Protein AF-A0A958LXL8-F1 (afdb_monomer_lite)

Foldseek 3Di:
DDPVVVVVQVCQPLVDQADPVRAREHEDEDDQKDKDWAQGGDDPPDPQGHDIDIDIGGADDWDADPRNGGIYHYDYDDD

pLDDT: mean 80.81, std 17.06, range [44.12, 97.81]

Structure (mmCIF, N/CA/C/O backbone):
data_AF-A0A958LXL8-F1
#
_entry.id   AF-A0A958LXL8-F1
#
loop_
_atom_site.group_PDB
_atom_site.id
_atom_site.type_symbol
_atom_site.label_atom_id
_atom_site.label_alt_id
_atom_site.label_comp_id
_atom_site.label_asym_id
_atom_site.label_entity_id
_atom_site.label_seq_id
_atom_site.pdbx_PDB_ins_code
_atom_site.Cartn_x
_atom_site.Cartn_y
_atom_site.Cartn_z
_atom_site.occupancy
_atom_site.B_iso_or_equiv
_atom_site.auth_seq_id
_atom_site.auth_comp_id
_atom_site.auth_asym_id
_atom_site.auth_atom_id
_atom_site.pdbx_PDB_model_num
ATOM 1 N N . PHE A 1 1 ? 3.226 2.628 26.009 1.00 45.50 1 PHE A N 1
ATOM 2 C CA . PHE A 1 1 ? 3.091 2.595 24.544 1.00 45.50 1 PHE A CA 1
ATOM 3 C C . PHE A 1 1 ? 4.439 2.196 23.985 1.00 45.50 1 PHE A C 1
ATOM 5 O O . PHE A 1 1 ? 5.375 2.9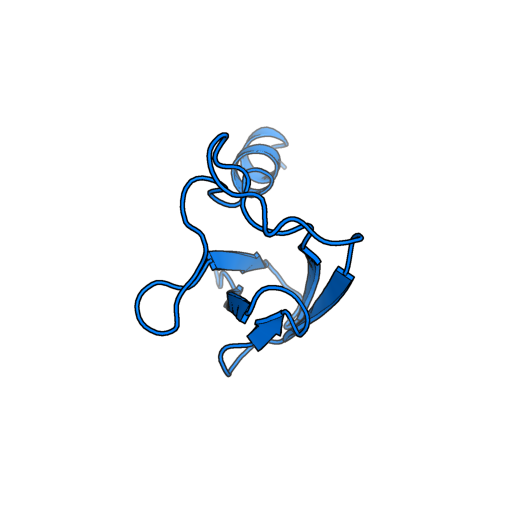75 24.090 1.00 45.50 1 PHE A O 1
ATOM 12 N N . ASP A 1 2 ? 4.572 0.944 23.556 1.00 44.12 2 ASP A N 1
ATOM 13 C CA . ASP A 1 2 ? 5.843 0.401 23.081 1.00 44.12 2 ASP A CA 1
ATOM 14 C C . ASP A 1 2 ? 6.081 0.814 21.621 1.00 44.12 2 ASP A C 1
ATOM 16 O O . ASP A 1 2 ? 5.302 0.491 20.726 1.00 44.12 2 ASP A O 1
ATOM 20 N N . MET A 1 3 ? 7.156 1.567 21.404 1.00 44.16 3 MET A N 1
ATOM 21 C CA . MET A 1 3 ? 7.583 2.068 20.099 1.00 44.16 3 MET A CA 1
ATOM 22 C C . MET A 1 3 ? 8.104 0.933 19.199 1.00 44.16 3 MET A C 1
ATOM 24 O O . MET A 1 3 ? 8.065 1.053 17.976 1.00 44.16 3 MET A O 1
ATOM 28 N N . ALA A 1 4 ? 8.540 -0.195 19.776 1.00 49.81 4 ALA A N 1
ATOM 29 C CA . ALA A 1 4 ? 9.022 -1.345 19.014 1.00 49.81 4 ALA A CA 1
ATOM 30 C C . ALA A 1 4 ? 7.891 -2.074 18.266 1.00 49.81 4 ALA A C 1
ATOM 32 O O . ALA A 1 4 ? 8.104 -2.552 17.152 1.00 49.81 4 ALA A O 1
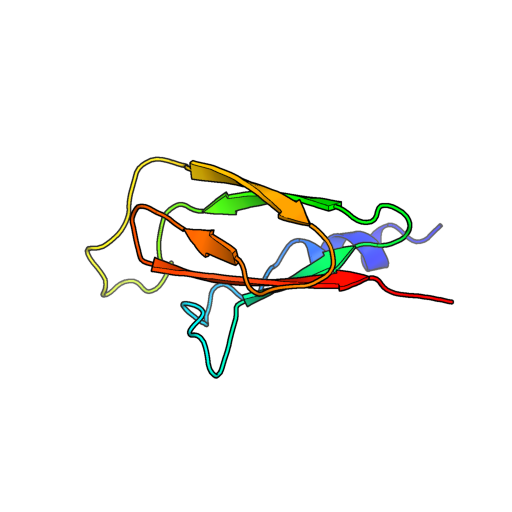ATOM 33 N N . THR A 1 5 ? 6.671 -2.075 18.815 1.00 51.47 5 THR A N 1
ATOM 34 C CA . THR A 1 5 ? 5.484 -2.650 18.155 1.00 51.47 5 THR A CA 1
ATOM 35 C C . THR A 1 5 ? 5.121 -1.911 16.855 1.00 51.47 5 THR A C 1
ATOM 37 O O . THR A 1 5 ? 4.690 -2.536 15.889 1.00 51.47 5 THR A O 1
ATOM 40 N N . TYR A 1 6 ? 5.335 -0.590 16.791 1.00 50.22 6 TYR A N 1
ATOM 41 C CA . TYR A 1 6 ? 5.048 0.209 15.591 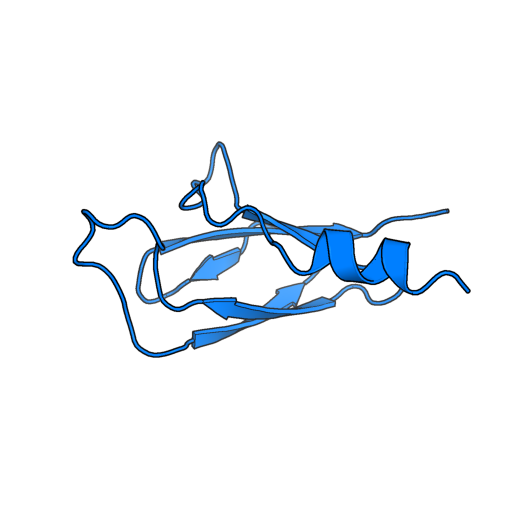1.00 50.22 6 TYR A CA 1
ATOM 42 C C . TYR A 1 6 ? 6.075 -0.012 14.474 1.00 50.22 6 TYR A C 1
ATOM 44 O O . TYR A 1 6 ? 5.691 -0.147 13.314 1.00 50.22 6 TYR A O 1
ATOM 52 N N . ASN A 1 7 ? 7.361 -0.124 14.822 1.00 50.25 7 ASN A N 1
ATOM 53 C CA . ASN A 1 7 ? 8.443 -0.297 13.847 1.00 50.25 7 ASN A CA 1
ATOM 54 C C . ASN A 1 7 ? 8.365 -1.633 13.085 1.00 50.25 7 ASN A C 1
ATOM 56 O O . ASN A 1 7 ? 8.736 -1.698 11.916 1.00 50.25 7 ASN A O 1
ATOM 60 N N . TYR A 1 8 ? 7.828 -2.697 13.696 1.00 51.53 8 TYR A N 1
ATOM 61 C CA . TYR A 1 8 ? 7.687 -3.999 13.024 1.00 51.53 8 TYR A CA 1
ATOM 62 C C . TYR A 1 8 ? 6.660 -3.983 11.872 1.00 51.53 8 TYR A C 1
ATOM 64 O O . TYR A 1 8 ? 6.690 -4.849 11.003 1.00 51.53 8 TYR A O 1
ATOM 72 N N . LEU A 1 9 ? 5.762 -2.990 11.846 1.00 53.25 9 LEU A N 1
ATOM 73 C CA . LEU A 1 9 ? 4.727 -2.812 10.819 1.00 53.25 9 LEU A CA 1
ATOM 74 C C . LEU A 1 9 ? 5.136 -1.843 9.696 1.00 53.25 9 LEU A C 1
ATOM 76 O O . LEU A 1 9 ? 4.349 -1.630 8.769 1.00 53.25 9 LEU A O 1
ATOM 80 N N . GLU A 1 10 ? 6.309 -1.208 9.788 1.00 54.19 10 GLU A N 1
ATOM 81 C CA . GLU A 1 10 ? 6.821 -0.300 8.749 1.00 54.19 10 GLU A CA 1
ATOM 82 C C . GLU A 1 10 ? 7.519 -1.051 7.613 1.00 54.19 10 GLU A C 1
ATOM 84 O O . GLU A 1 10 ? 7.481 -0.614 6.464 1.00 54.19 10 GLU A O 1
ATOM 89 N N . GLY A 1 11 ? 8.052 -2.239 7.904 1.00 53.25 11 GLY A N 1
ATOM 90 C CA . GLY A 1 11 ? 8.465 -3.201 6.893 1.00 53.25 11 GLY A CA 1
ATOM 91 C C . GLY A 1 11 ? 7.256 -3.946 6.344 1.00 53.25 11 GLY A C 1
ATOM 92 O O . GLY A 1 11 ? 7.097 -5.135 6.614 1.00 53.25 11 GLY A O 1
ATOM 93 N N . VAL A 1 12 ? 6.394 -3.268 5.576 1.00 55.12 12 VAL A N 1
ATOM 94 C CA . VAL A 1 12 ? 5.533 -3.979 4.616 1.00 55.12 12 VAL A CA 1
ATOM 95 C C . VAL A 1 12 ? 6.436 -4.976 3.900 1.00 55.12 12 VAL A C 1
ATOM 97 O O . VAL A 1 12 ? 7.498 -4.582 3.442 1.00 55.12 12 VAL A O 1
ATOM 100 N N . GLN A 1 13 ? 6.083 -6.260 3.890 1.00 54.72 13 GLN A N 1
ATOM 101 C CA . GLN A 1 13 ? 6.921 -7.326 3.339 1.00 54.72 13 GLN A CA 1
ATOM 102 C C . GLN A 1 13 ? 7.240 -7.033 1.861 1.00 54.72 13 GLN A C 1
ATOM 104 O O . GLN A 1 13 ? 6.482 -7.396 0.968 1.00 54.72 13 GLN A O 1
ATOM 109 N N . LEU A 1 14 ? 8.366 -6.357 1.612 1.00 59.22 14 LEU A N 1
ATOM 110 C CA . LEU A 1 14 ? 8.802 -5.915 0.283 1.00 59.22 14 LEU A CA 1
ATOM 111 C C . LEU A 1 14 ? 9.242 -7.093 -0.605 1.00 59.22 14 LEU A C 1
ATOM 113 O O . LEU A 1 14 ? 9.504 -6.931 -1.789 1.00 59.22 14 LEU A O 1
ATOM 117 N N . THR A 1 15 ? 9.305 -8.302 -0.044 1.00 66.81 15 THR A N 1
ATOM 118 C CA . THR A 1 15 ? 9.678 -9.526 -0.762 1.00 66.81 15 THR A CA 1
ATOM 119 C C . THR A 1 15 ? 8.569 -10.059 -1.674 1.00 66.81 15 THR A C 1
ATOM 121 O O . THR A 1 15 ? 8.844 -10.882 -2.542 1.00 66.81 15 THR A O 1
ATOM 124 N N . ASN A 1 16 ? 7.322 -9.619 -1.487 1.00 77.31 16 ASN A N 1
ATOM 125 C CA . ASN A 1 16 ? 6.154 -10.026 -2.265 1.00 77.31 16 ASN A CA 1
ATOM 126 C C . ASN A 1 16 ? 5.670 -8.842 -3.124 1.00 77.31 16 ASN A C 1
ATOM 128 O O . ASN A 1 16 ? 5.343 -7.794 -2.578 1.00 77.31 16 ASN A O 1
ATOM 132 N N . PHE A 1 17 ? 5.556 -9.027 -4.445 1.00 87.81 17 PHE A N 1
ATOM 133 C CA . PHE A 1 17 ? 4.991 -8.024 -5.359 1.00 87.81 17 PHE A CA 1
ATOM 134 C C . PHE A 1 17 ? 3.550 -7.611 -4.991 1.00 87.81 17 PHE A C 1
ATOM 136 O O . PHE A 1 17 ? 3.202 -6.439 -5.035 1.00 87.81 17 PHE A O 1
ATOM 143 N N . GLY A 1 18 ? 2.693 -8.550 -4.604 1.00 90.25 18 GLY A N 1
ATOM 144 C CA . GLY A 1 18 ? 1.278 -8.317 -4.326 1.00 90.25 18 GLY A CA 1
ATOM 145 C C . GLY A 1 18 ? 0.405 -8.648 -5.524 1.00 90.25 18 GLY A C 1
ATOM 146 O O . GLY A 1 18 ? 0.197 -7.814 -6.402 1.00 90.25 18 GLY A O 1
ATOM 147 N N . THR A 1 19 ? -0.150 -9.855 -5.555 1.00 93.00 19 THR A N 1
ATOM 148 C CA . THR A 1 19 ? -1.117 -10.285 -6.578 1.00 93.00 19 THR A CA 1
ATOM 149 C C . THR A 1 19 ? -2.535 -10.316 -6.009 1.00 93.00 19 THR A C 1
ATOM 151 O O . THR A 1 19 ? -2.748 -10.084 -4.823 1.00 93.00 19 THR A O 1
ATOM 154 N N . VAL A 1 20 ? -3.541 -10.591 -6.846 1.00 95.44 20 VAL A N 1
ATOM 155 C CA . VAL A 1 20 ? -4.927 -10.754 -6.363 1.00 95.44 20 VAL A CA 1
ATOM 156 C C . VAL A 1 20 ? -5.029 -11.899 -5.350 1.00 95.44 20 VAL A C 1
ATOM 158 O O . VAL A 1 20 ? -5.725 -11.752 -4.348 1.00 95.44 20 VAL A O 1
ATOM 161 N N . ASP A 1 21 ? -4.295 -12.988 -5.586 1.00 94.94 21 ASP A N 1
ATOM 162 C CA . ASP A 1 21 ? -4.301 -14.176 -4.727 1.00 94.94 21 ASP A CA 1
ATOM 163 C C . ASP A 1 21 ? -3.391 -14.024 -3.498 1.00 94.94 21 ASP A C 1
ATOM 165 O O . ASP A 1 21 ? -3.654 -14.621 -2.456 1.00 94.94 21 ASP A O 1
ATOM 169 N N . ASN A 1 22 ? -2.332 -13.212 -3.600 1.00 92.12 22 ASN A N 1
ATOM 170 C CA . ASN A 1 22 ? -1.386 -12.946 -2.518 1.00 92.12 22 ASN A CA 1
ATOM 171 C C . ASN A 1 22 ? -1.051 -11.444 -2.427 1.00 92.12 22 ASN A C 1
ATOM 173 O O . ASN A 1 22 ? 0.041 -11.032 -2.834 1.00 92.12 22 ASN A O 1
ATOM 177 N N . PRO A 1 23 ? -1.986 -10.604 -1.948 1.00 93.00 23 PRO A N 1
ATOM 178 C CA . PRO A 1 23 ? -1.802 -9.159 -1.922 1.00 93.00 23 PRO A CA 1
ATOM 179 C C . PRO A 1 23 ? -0.792 -8.737 -0.854 1.00 93.00 23 PRO A C 1
ATOM 181 O O . PRO A 1 23 ? -0.611 -9.408 0.163 1.00 93.00 23 PRO A O 1
ATOM 184 N N . VAL A 1 24 ? -0.203 -7.558 -1.033 1.00 90.62 24 VAL A N 1
ATOM 185 C CA . VAL A 1 24 ? 0.543 -6.885 0.027 1.00 90.62 24 VAL A CA 1
ATOM 186 C C . VAL A 1 24 ? -0.433 -6.493 1.137 1.00 90.62 24 VAL A C 1
ATOM 188 O O . VAL A 1 24 ? -1.332 -5.666 0.946 1.00 90.62 24 VAL A O 1
ATOM 191 N N . VAL A 1 25 ? -0.272 -7.103 2.310 1.00 90.50 25 VAL A N 1
ATOM 192 C CA . VAL A 1 25 ? -1.117 -6.835 3.475 1.00 90.50 25 VAL A CA 1
ATOM 193 C C . VAL A 1 25 ? -0.582 -5.622 4.224 1.00 90.50 25 VAL A C 1
ATOM 195 O O . VAL A 1 25 ? 0.558 -5.600 4.680 1.00 90.50 25 VAL A O 1
ATOM 198 N N . VAL A 1 26 ? -1.431 -4.610 4.370 1.00 90.06 26 VAL A N 1
ATOM 199 C CA . VAL A 1 26 ? -1.116 -3.368 5.071 1.00 90.06 26 VAL A CA 1
ATOM 200 C C . VAL A 1 26 ? -2.009 -3.266 6.297 1.00 90.06 26 VAL A C 1
ATOM 202 O O . VAL A 1 26 ? -3.234 -3.250 6.183 1.00 90.06 26 VAL A O 1
ATOM 205 N N . PHE A 1 27 ? -1.405 -3.171 7.477 1.00 88.69 27 PHE A N 1
ATOM 206 C CA . PHE A 1 27 ? -2.154 -3.071 8.727 1.00 88.69 27 PHE A CA 1
ATOM 207 C C . PHE A 1 27 ? -2.507 -1.622 9.071 1.00 88.69 27 PHE A C 1
ATOM 209 O O . PHE A 1 27 ? -1.762 -0.695 8.766 1.00 88.69 27 PHE A O 1
ATOM 216 N N . THR A 1 28 ? -3.635 -1.410 9.735 1.00 86.81 28 THR A N 1
ATOM 217 C CA . THR A 1 28 ? -4.001 -0.133 10.363 1.00 86.81 28 THR A CA 1
ATOM 218 C C . THR A 1 28 ? -4.658 -0.407 11.711 1.00 86.81 28 THR A C 1
ATOM 220 O O . THR A 1 28 ? -5.241 -1.474 11.896 1.00 86.81 28 THR A O 1
ATOM 223 N N . ALA A 1 29 ? -4.550 0.531 12.652 1.00 84.12 29 ALA A N 1
ATOM 224 C CA . ALA A 1 29 ? -5.185 0.429 13.964 1.00 84.12 29 ALA A CA 1
ATOM 225 C C . ALA A 1 29 ? -6.624 0.979 13.915 1.00 84.12 29 ALA A C 1
ATOM 227 O O . ALA A 1 29 ? -7.572 0.263 13.593 1.00 84.12 29 ALA A O 1
ATOM 228 N N . ASP A 1 30 ? -6.798 2.278 14.165 1.00 80.75 30 ASP A N 1
ATOM 229 C CA . ASP A 1 30 ? -8.129 2.850 14.404 1.00 80.75 30 ASP A CA 1
ATOM 230 C C . ASP A 1 30 ? -8.789 3.463 13.164 1.00 80.75 30 ASP A C 1
ATOM 232 O O . ASP A 1 30 ? -10.016 3.546 13.090 1.00 80.75 30 ASP A O 1
ATOM 236 N N . ALA A 1 31 ? -8.006 3.879 12.168 1.00 88.19 31 ALA A N 1
ATOM 237 C CA . ALA A 1 31 ? -8.544 4.500 10.964 1.00 88.19 31 ALA A CA 1
ATOM 238 C C . ALA A 1 31 ? -8.934 3.439 9.919 1.00 88.19 31 ALA A C 1
ATOM 240 O O . ALA A 1 31 ? -8.125 2.553 9.629 1.00 88.19 31 ALA A O 1
ATOM 241 N N . PRO A 1 32 ? -10.104 3.556 9.256 1.00 93.06 32 PRO A N 1
ATOM 242 C CA . PRO A 1 32 ? -10.504 2.667 8.159 1.00 93.06 32 PRO A CA 1
ATOM 243 C C . PRO A 1 32 ? -9.761 2.981 6.843 1.00 93.06 32 PRO A C 1
ATOM 245 O O . PRO A 1 32 ? -10.238 2.651 5.757 1.00 93.06 32 PRO A O 1
ATOM 248 N N . TYR A 1 33 ? -8.621 3.674 6.918 1.00 94.06 33 TYR A N 1
ATOM 249 C CA . TYR A 1 33 ? -7.763 4.019 5.792 1.00 94.06 33 TYR A CA 1
ATOM 250 C C . TYR A 1 33 ? -6.294 4.144 6.229 1.00 94.06 33 TYR A C 1
ATOM 252 O O . TYR A 1 33 ? -6.016 4.410 7.398 1.00 94.06 33 TYR A O 1
ATOM 260 N N . ARG A 1 34 ? -5.352 3.982 5.290 1.00 93.31 34 ARG A N 1
ATOM 261 C CA . ARG A 1 34 ? -3.911 4.240 5.488 1.00 93.31 34 ARG A CA 1
ATOM 262 C C . ARG A 1 34 ? -3.285 4.735 4.185 1.00 93.31 34 ARG A C 1
ATOM 264 O O . ARG A 1 34 ? -3.583 4.197 3.122 1.00 93.31 34 ARG A O 1
ATOM 271 N N . PHE A 1 35 ? -2.434 5.755 4.256 1.00 92.88 35 PHE A N 1
ATOM 272 C CA . PHE A 1 35 ? -1.635 6.176 3.104 1.00 92.88 35 PHE A CA 1
ATOM 273 C C . PHE A 1 35 ? -0.432 5.250 2.929 1.00 92.88 35 PHE A C 1
ATOM 275 O O . PHE A 1 35 ? 0.239 4.931 3.911 1.00 92.88 35 PHE A O 1
ATOM 282 N N . ILE A 1 36 ? -0.165 4.843 1.690 1.00 91.56 36 ILE A N 1
ATOM 283 C CA . ILE A 1 36 ? 1.029 4.085 1.312 1.00 91.56 36 ILE A CA 1
ATOM 284 C C . ILE A 1 36 ? 1.701 4.718 0.097 1.00 91.56 36 ILE A C 1
ATOM 286 O O . ILE A 1 36 ? 1.034 5.361 -0.719 1.00 91.56 36 ILE A O 1
ATOM 290 N N . GLY A 1 37 ? 3.006 4.497 -0.022 1.00 91.44 37 GLY A N 1
ATOM 291 C CA . GLY A 1 37 ? 3.775 4.769 -1.227 1.00 91.44 37 GLY A CA 1
ATOM 292 C C . GLY A 1 37 ? 4.108 3.461 -1.940 1.00 91.44 37 GLY A C 1
ATOM 293 O O . GLY A 1 37 ? 4.569 2.521 -1.298 1.00 91.44 37 GLY A O 1
ATOM 294 N N . CYS A 1 38 ? 3.867 3.395 -3.247 1.00 90.50 38 CYS A N 1
ATOM 295 C CA . CYS A 1 38 ? 4.306 2.295 -4.104 1.00 90.50 38 CYS A CA 1
ATOM 296 C C . CYS A 1 38 ? 5.306 2.840 -5.129 1.00 90.50 38 CYS A C 1
ATOM 298 O O . CYS A 1 38 ? 5.019 3.839 -5.787 1.00 90.50 38 CYS A O 1
ATOM 300 N N . SER A 1 39 ? 6.467 2.200 -5.252 1.00 89.12 39 SER A N 1
ATOM 301 C CA . SER A 1 39 ? 7.515 2.528 -6.234 1.00 89.12 39 SER A CA 1
ATOM 302 C C . SER A 1 39 ? 7.834 1.347 -7.160 1.00 89.12 39 SER A C 1
ATOM 304 O O . SER A 1 39 ? 8.870 1.332 -7.819 1.00 89.12 39 SER A O 1
ATOM 306 N N . GLY A 1 40 ? 6.951 0.346 -7.199 1.00 85.06 40 GLY A N 1
ATOM 307 C CA . GLY A 1 40 ? 7.208 -0.950 -7.824 1.00 85.06 40 GLY A CA 1
ATOM 308 C C . GLY A 1 40 ? 7.853 -1.962 -6.865 1.00 85.06 40 GLY A C 1
ATOM 309 O O . GLY A 1 40 ? 7.975 -1.695 -5.664 1.00 85.06 40 GLY A O 1
ATOM 310 N N . PRO A 1 41 ? 8.189 -3.162 -7.362 1.00 80.44 41 PRO A N 1
ATOM 311 C CA . PRO A 1 41 ? 8.819 -4.207 -6.562 1.00 80.44 41 PRO A CA 1
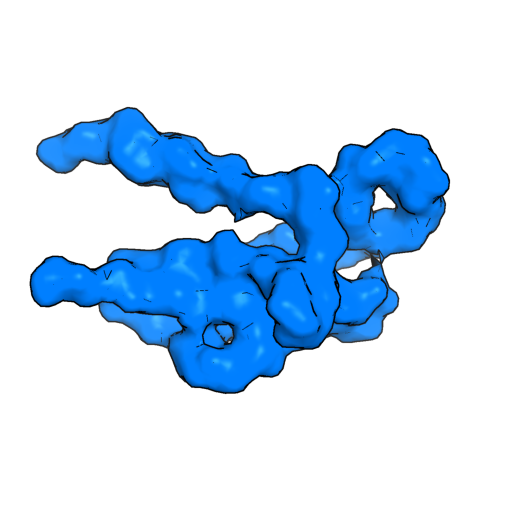ATOM 312 C C . PRO A 1 41 ? 10.261 -3.847 -6.185 1.00 80.44 41 PRO A C 1
ATOM 314 O O . PRO A 1 41 ? 10.893 -3.014 -6.827 1.00 80.44 41 PRO A O 1
ATOM 317 N N . THR A 1 42 ? 10.772 -4.458 -5.114 1.00 71.81 42 THR A N 1
ATOM 318 C CA . THR A 1 42 ? 12.127 -4.187 -4.598 1.00 71.81 42 THR A CA 1
ATOM 319 C C . THR A 1 42 ? 13.110 -5.330 -4.838 1.00 71.81 42 THR A C 1
ATOM 321 O O . THR A 1 42 ? 14.184 -5.335 -4.241 1.00 71.81 42 THR A O 1
ATOM 324 N N . ASN A 1 43 ? 12.742 -6.344 -5.620 1.00 68.25 43 ASN A N 1
ATOM 325 C CA . ASN A 1 43 ? 13.682 -7.380 -6.034 1.00 68.25 43 ASN A CA 1
ATOM 326 C C . ASN A 1 43 ? 14.660 -6.803 -7.066 1.00 68.25 43 ASN A C 1
ATOM 328 O O . ASN A 1 43 ? 14.287 -6.014 -7.928 1.00 68.25 43 ASN A O 1
ATOM 332 N N . GLU A 1 44 ? 15.927 -7.199 -6.950 1.00 56.94 44 GLU A N 1
ATOM 333 C CA . GLU A 1 44 ? 17.043 -6.645 -7.732 1.00 56.94 44 GLU A CA 1
ATOM 334 C C . GLU A 1 44 ? 16.938 -6.926 -9.244 1.00 56.94 44 GLU A C 1
ATOM 336 O O . GLU A 1 44 ? 17.620 -6.271 -10.030 1.00 56.94 44 GLU A O 1
ATOM 341 N N . ASP A 1 45 ? 16.063 -7.853 -9.646 1.00 62.81 45 ASP A N 1
ATO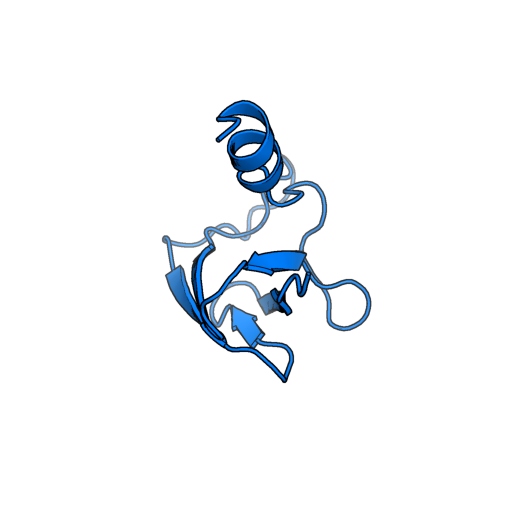M 342 C CA . ASP A 1 45 ? 15.935 -8.329 -11.026 1.00 62.81 45 ASP A CA 1
ATOM 343 C C . ASP A 1 45 ? 14.811 -7.649 -11.838 1.00 62.81 45 ASP A C 1
ATOM 345 O O . ASP A 1 45 ? 14.775 -7.809 -13.061 1.00 62.81 45 ASP A O 1
ATOM 349 N N . ASP A 1 46 ? 13.910 -6.874 -11.213 1.00 57.50 46 ASP A N 1
ATOM 350 C CA . ASP A 1 46 ? 12.746 -6.306 -11.910 1.00 57.50 46 ASP A CA 1
ATOM 351 C C . ASP A 1 46 ? 12.925 -4.819 -12.263 1.00 57.50 46 ASP A C 1
ATOM 353 O O . ASP A 1 46 ? 12.969 -3.925 -11.419 1.00 57.50 46 ASP A O 1
ATOM 357 N N . TYR A 1 47 ? 12.940 -4.544 -13.569 1.00 54.78 47 TYR A N 1
ATOM 358 C CA . TYR A 1 47 ? 13.016 -3.202 -14.161 1.00 54.78 47 TYR A CA 1
ATOM 359 C C . TYR A 1 47 ? 11.690 -2.411 -14.101 1.00 54.78 47 TYR A C 1
ATOM 361 O O . TYR A 1 47 ? 11.642 -1.261 -14.533 1.00 54.78 47 TYR A O 1
ATOM 369 N N . GLU A 1 48 ? 10.616 -2.987 -13.553 1.00 68.00 48 GLU A N 1
ATOM 370 C CA . GLU A 1 48 ? 9.258 -2.407 -13.483 1.00 68.00 48 GLU A CA 1
ATOM 371 C C . GLU A 1 48 ? 9.066 -1.514 -12.237 1.00 68.00 48 GLU A C 1
ATOM 373 O O . GLU A 1 48 ? 8.017 -1.505 -11.582 1.00 68.00 48 GLU A O 1
ATOM 378 N N . THR A 1 49 ? 10.105 -0.759 -11.874 1.00 78.94 49 THR A N 1
ATOM 379 C CA . THR A 1 49 ? 9.968 0.329 -10.897 1.00 78.94 49 THR A CA 1
ATOM 380 C C . THR A 1 49 ? 9.282 1.524 -11.553 1.00 78.94 49 THR A C 1
ATOM 382 O O . THR A 1 49 ? 9.364 1.736 -12.762 1.00 78.94 49 THR A O 1
ATOM 385 N N . HIS A 1 50 ? 8.564 2.313 -10.760 1.00 88.75 50 HIS A N 1
ATOM 386 C CA . HIS A 1 50 ? 7.899 3.519 -11.248 1.00 88.75 50 HIS A CA 1
ATOM 387 C C . HIS A 1 50 ? 8.025 4.657 -10.238 1.00 88.75 50 HIS A C 1
ATOM 389 O O . HIS A 1 50 ? 8.332 4.437 -9.064 1.00 88.75 50 HIS A O 1
ATOM 395 N N . GLU A 1 51 ? 7.760 5.886 -10.687 1.00 90.12 51 GLU A N 1
ATOM 396 C CA . GLU A 1 51 ? 7.720 7.042 -9.791 1.00 90.12 51 GLU A CA 1
ATOM 397 C C . GLU A 1 51 ? 6.738 6.814 -8.639 1.00 90.12 51 GLU A C 1
ATOM 399 O O . GLU A 1 51 ? 5.667 6.232 -8.826 1.00 90.12 51 GLU A O 1
ATOM 404 N N . LEU A 1 52 ? 7.101 7.291 -7.448 1.00 90.56 52 LEU A N 1
ATOM 405 C CA . LEU A 1 52 ? 6.344 7.068 -6.221 1.00 90.56 52 LEU A CA 1
ATOM 406 C C . LEU A 1 52 ? 4.865 7.448 -6.388 1.00 90.56 52 LEU A C 1
ATOM 408 O O . LEU A 1 52 ? 4.509 8.624 -6.473 1.00 90.56 52 LEU A O 1
ATOM 412 N N . LEU A 1 53 ? 3.994 6.442 -6.361 1.00 93.69 53 LEU A N 1
ATOM 413 C CA . LEU A 1 53 ? 2.553 6.630 -6.328 1.00 93.69 53 LEU A CA 1
ATOM 414 C C . LEU A 1 53 ? 2.073 6.613 -4.880 1.00 93.69 53 LEU A C 1
ATOM 416 O O . LEU A 1 53 ? 2.161 5.593 -4.193 1.00 93.69 53 LEU A O 1
AT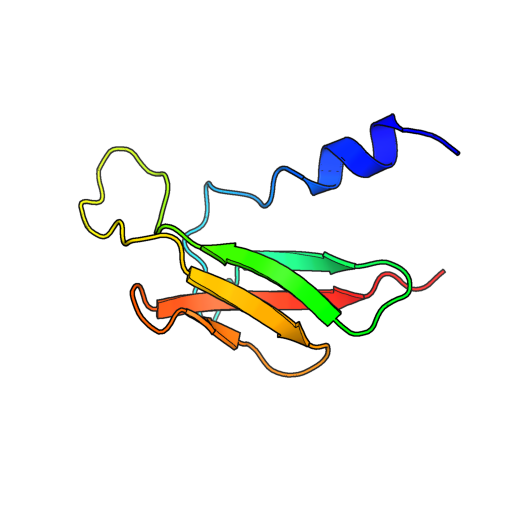OM 420 N N . TRP A 1 54 ? 1.493 7.727 -4.443 1.00 95.12 54 TRP A N 1
ATOM 421 C CA . TRP A 1 54 ? 0.771 7.795 -3.179 1.00 95.12 54 TRP A CA 1
ATOM 422 C C . TRP A 1 54 ? -0.660 7.304 -3.349 1.00 95.12 54 TRP A C 1
ATOM 424 O O . TRP A 1 54 ? -1.408 7.793 -4.194 1.00 95.12 54 TRP A O 1
ATOM 434 N N . MET A 1 55 ? -1.062 6.361 -2.504 1.00 94.88 55 MET A N 1
ATOM 435 C CA . MET A 1 55 ? -2.416 5.820 -2.495 1.00 94.88 55 MET A CA 1
ATOM 436 C C . MET A 1 55 ? -3.005 5.883 -1.093 1.00 94.88 55 MET A C 1
ATOM 438 O O . MET A 1 55 ? -2.348 5.542 -0.111 1.00 94.88 55 MET A O 1
ATOM 442 N N . MET A 1 56 ? -4.273 6.283 -1.000 1.00 96.12 56 MET A N 1
ATOM 443 C CA . MET A 1 56 ? -5.063 6.120 0.218 1.00 96.12 56 MET A CA 1
ATOM 444 C C . MET A 1 56 ? -5.769 4.766 0.162 1.00 96.12 56 MET A C 1
ATOM 446 O O . MET A 1 56 ? -6.798 4.614 -0.509 1.00 96.12 56 MET A O 1
ATOM 450 N N . LEU A 1 57 ? -5.229 3.780 0.875 1.00 95.56 57 LEU A N 1
ATOM 451 C CA . LEU A 1 57 ? -5.914 2.509 1.045 1.00 95.56 57 LEU A CA 1
ATOM 452 C C . LEU A 1 57 ? -7.132 2.685 1.948 1.00 95.56 57 LEU A C 1
ATOM 454 O O . LEU A 1 57 ? -7.073 3.453 2.904 1.00 95.56 57 LEU A O 1
ATOM 458 N N . ARG A 1 58 ? -8.222 1.976 1.665 1.00 96.06 58 ARG A N 1
ATOM 459 C CA . ARG A 1 58 ? -9.470 1.982 2.435 1.00 96.06 58 ARG A CA 1
ATOM 460 C C . ARG A 1 58 ? -9.830 0.555 2.837 1.00 96.06 58 ARG A C 1
ATOM 462 O O . ARG A 1 58 ? -9.531 -0.392 2.118 1.00 96.06 58 ARG A O 1
ATOM 469 N N . GLU A 1 59 ? -10.468 0.401 3.992 1.00 94.50 59 GLU A N 1
ATOM 470 C CA . GLU A 1 59 ? -10.987 -0.892 4.446 1.00 94.50 59 GLU A CA 1
ATOM 471 C C . GLU A 1 59 ? -12.007 -1.422 3.423 1.00 94.50 59 GLU A C 1
ATOM 473 O O . GLU A 1 59 ? -12.830 -0.665 2.906 1.00 94.50 59 GLU A O 1
ATOM 478 N N . GLY A 1 60 ? -11.948 -2.723 3.120 1.00 94.69 60 GLY A N 1
ATOM 479 C CA . GLY A 1 60 ? -12.855 -3.364 2.165 1.00 94.69 60 GLY A CA 1
ATOM 480 C C . GLY A 1 60 ? -12.131 -3.997 0.967 1.00 94.69 60 GLY A C 1
ATOM 481 O O . GLY A 1 60 ? -11.307 -4.888 1.202 1.00 94.69 60 GLY A O 1
ATOM 482 N N . PRO A 1 61 ? -12.476 -3.656 -0.293 1.00 96.62 61 PRO A N 1
ATOM 483 C CA . PRO A 1 61 ? -11.931 -4.305 -1.492 1.00 96.62 61 PRO A CA 1
ATOM 484 C C . PRO A 1 61 ? -10.403 -4.246 -1.617 1.00 96.62 61 PRO A C 1
ATOM 486 O O . PRO A 1 61 ? -9.743 -3.416 -0.998 1.00 96.62 61 PRO A O 1
ATOM 489 N N . LEU A 1 62 ? -9.849 -5.117 -2.465 1.00 97.81 62 LEU A N 1
ATOM 490 C CA . LEU A 1 62 ? -8.456 -5.009 -2.900 1.00 97.81 62 LEU A CA 1
ATOM 491 C C . LEU A 1 62 ? -8.262 -3.733 -3.721 1.00 97.81 62 LEU A C 1
ATOM 493 O O . LEU A 1 62 ? -9.133 -3.346 -4.502 1.00 97.81 62 LEU A O 1
ATOM 497 N N . GLN A 1 63 ? -7.106 -3.101 -3.564 1.00 97.31 63 GLN A N 1
ATOM 498 C CA . GLN A 1 63 ? -6.749 -1.882 -4.282 1.00 97.31 63 GLN A CA 1
ATOM 499 C C . GLN A 1 63 ? -5.461 -2.113 -5.056 1.00 97.31 63 GLN A C 1
ATOM 501 O O . GLN A 1 63 ? -4.567 -2.806 -4.580 1.00 97.31 63 GLN A O 1
ATOM 506 N N . ARG A 1 64 ? -5.379 -1.567 -6.268 1.00 96.69 64 ARG A N 1
ATOM 507 C CA . ARG A 1 64 ? -4.298 -1.856 -7.208 1.00 96.69 64 ARG A CA 1
ATOM 508 C C . ARG A 1 64 ? -3.537 -0.581 -7.558 1.00 96.69 64 ARG A C 1
ATOM 510 O O . ARG A 1 64 ? -4.165 0.437 -7.842 1.00 96.69 64 ARG A O 1
ATOM 517 N N . CYS A 1 65 ? -2.208 -0.652 -7.564 1.00 94.88 65 CYS A N 1
ATOM 518 C CA . CYS A 1 65 ? -1.368 0.402 -8.125 1.00 94.88 65 CYS A CA 1
ATOM 519 C C . CYS A 1 65 ? -1.642 0.533 -9.628 1.00 94.88 65 CYS A C 1
ATOM 521 O O . CYS A 1 65 ? -1.630 -0.461 -10.350 1.00 94.88 65 CYS A O 1
ATOM 523 N N . ILE A 1 66 ? -1.872 1.756 -10.103 1.00 94.94 66 ILE A N 1
ATOM 524 C CA . ILE A 1 66 ? -2.184 2.012 -11.517 1.00 94.94 66 ILE A CA 1
ATOM 525 C C . ILE A 1 66 ? -0.970 1.892 -12.446 1.00 94.94 66 ILE A C 1
ATOM 527 O O . ILE A 1 66 ? -1.163 1.783 -13.651 1.00 94.94 66 ILE A O 1
ATOM 531 N N . TYR A 1 67 ? 0.252 1.915 -11.901 1.00 93.19 67 TYR A N 1
ATOM 532 C CA . TYR A 1 67 ? 1.484 1.827 -12.687 1.00 93.19 67 TYR A CA 1
ATOM 533 C C . TYR A 1 67 ? 1.987 0.389 -12.805 1.00 93.19 67 TYR A C 1
ATOM 535 O O . TYR A 1 67 ? 1.990 -0.155 -13.900 1.00 93.19 67 TYR A O 1
ATOM 543 N N . CYS A 1 68 ? 2.355 -0.251 -11.691 1.00 91.06 68 CYS A N 1
ATOM 544 C CA . CYS A 1 68 ? 2.893 -1.617 -11.720 1.00 91.06 68 CYS A CA 1
ATOM 545 C C . CYS A 1 68 ? 1.832 -2.710 -11.581 1.00 91.06 68 CYS A C 1
ATOM 547 O O . CYS A 1 68 ? 2.108 -3.863 -11.871 1.00 91.06 68 CYS A O 1
ATOM 549 N N . GLY A 1 69 ? 0.622 -2.402 -11.108 1.00 92.75 69 GLY A N 1
ATOM 550 C CA . GLY A 1 69 ? -0.401 -3.425 -10.885 1.00 92.75 69 GLY A CA 1
ATOM 551 C C . GLY A 1 69 ? -0.274 -4.208 -9.574 1.00 92.75 69 GLY A C 1
ATOM 552 O O . GLY A 1 69 ? -1.092 -5.106 -9.354 1.00 92.75 69 GLY A O 1
ATOM 553 N N . GLN A 1 70 ? 0.665 -3.853 -8.685 1.00 92.12 70 GLN A N 1
ATOM 554 C CA . GLN A 1 70 ? 0.726 -4.403 -7.325 1.00 92.12 70 GLN A CA 1
ATOM 555 C C . GLN A 1 70 ? -0.623 -4.262 -6.613 1.00 92.12 70 GLN A C 1
ATOM 557 O O . GLN A 1 70 ? -1.292 -3.226 -6.704 1.00 92.12 70 GLN A O 1
ATOM 562 N N . VAL A 1 71 ? -1.030 -5.315 -5.911 1.00 95.06 71 VAL A N 1
ATOM 563 C CA . VAL A 1 71 ? -2.319 -5.415 -5.227 1.00 95.06 71 VAL A CA 1
ATOM 564 C C . VAL A 1 71 ? -2.122 -5.337 -3.720 1.00 95.06 71 VAL A C 1
ATOM 566 O O . VAL A 1 71 ? -1.316 -6.064 -3.146 1.00 95.06 71 VAL A O 1
ATOM 569 N N . PHE A 1 72 ? -2.923 -4.492 -3.078 1.00 94.50 72 PHE A N 1
ATOM 570 C CA . PHE A 1 72 ? -2.865 -4.189 -1.656 1.00 94.50 72 PHE A CA 1
ATOM 571 C C . PHE A 1 72 ? -4.183 -4.535 -0.965 1.00 94.50 72 PHE A C 1
ATOM 573 O O . PHE A 1 72 ? -5.273 -4.319 -1.508 1.00 94.50 72 PHE A O 1
ATOM 580 N N . LYS A 1 73 ? -4.079 -5.019 0.275 1.00 94.88 73 LYS A N 1
ATOM 581 C CA . LYS A 1 73 ? -5.208 -5.263 1.175 1.00 94.88 73 LYS A CA 1
ATOM 582 C C . LYS A 1 73 ? -4.999 -4.505 2.480 1.00 94.88 73 LYS A C 1
ATOM 584 O O . LYS A 1 73 ? -4.050 -4.785 3.207 1.00 94.88 73 LYS A O 1
ATOM 589 N N . LEU A 1 74 ? -5.921 -3.601 2.816 1.00 93.75 74 LEU A N 1
ATOM 590 C CA . LEU A 1 74 ? -5.949 -2.993 4.144 1.00 93.75 74 LEU A CA 1
ATOM 591 C C . LEU A 1 74 ? -6.600 -3.955 5.147 1.00 93.75 74 LEU A C 1
ATOM 593 O O . LEU A 1 74 ? -7.741 -4.384 4.954 1.00 93.75 74 LEU A O 1
ATOM 597 N N . VAL A 1 75 ? -5.881 -4.271 6.222 1.00 91.94 75 VAL A N 1
ATOM 598 C CA . VAL A 1 75 ? -6.373 -5.055 7.357 1.00 91.94 75 VAL A CA 1
ATOM 599 C C . VAL A 1 75 ? -6.394 -4.164 8.586 1.00 91.94 75 VAL A C 1
ATOM 601 O O . VAL A 1 75 ? -5.361 -3.703 9.070 1.00 91.94 75 VAL A O 1
ATOM 604 N N . ARG A 1 76 ? -7.597 -3.916 9.096 1.00 89.75 76 ARG A N 1
ATOM 605 C CA . ARG A 1 76 ? -7.786 -3.168 10.331 1.00 89.75 76 ARG A CA 1
ATOM 606 C C . ARG A 1 76 ? -7.666 -4.109 11.525 1.00 89.75 76 ARG A C 1
ATOM 608 O O . ARG A 1 76 ? -8.449 -5.050 11.642 1.00 89.75 76 ARG A O 1
ATOM 615 N N . LEU A 1 77 ? -6.699 -3.846 12.397 1.00 84.62 77 LEU A N 1
ATOM 616 C CA . LEU A 1 77 ? -6.535 -4.554 13.660 1.00 84.62 77 LEU A CA 1
ATOM 617 C C . LEU A 1 77 ? -7.628 -4.074 14.620 1.00 84.62 77 LEU A C 1
ATOM 619 O O . LEU A 1 77 ? -7.765 -2.877 14.863 1.00 84.62 77 LEU A O 1
ATOM 623 N N . ARG A 1 78 ? -8.440 -5.002 15.125 1.00 74.25 78 ARG A N 1
ATOM 624 C CA . ARG A 1 78 ? -9.453 -4.726 16.148 1.00 74.25 78 ARG A CA 1
ATOM 625 C C . ARG A 1 78 ? -8.986 -5.388 17.440 1.00 74.25 78 ARG A C 1
ATOM 627 O O . ARG A 1 78 ? -8.608 -6.557 17.396 1.00 74.25 78 ARG A O 1
ATOM 634 N N . ASN A 1 79 ? -8.980 -4.626 18.531 1.00 60.50 79 ASN A N 1
ATOM 635 C CA . ASN A 1 79 ? -8.818 -5.167 19.881 1.00 60.50 79 ASN A CA 1
ATOM 636 C C . ASN A 1 79 ? -10.086 -5.899 20.321 1.00 60.50 79 ASN A C 1
ATOM 638 O O . ASN A 1 79 ? -11.184 -5.462 19.896 1.00 60.50 79 ASN A O 1
#

Secondary structure (DSSP, 8-state):
--HHHHHTTTS--TT----SSS-EEEEESS-SEEEEEE-S---TT-----S-EEEEEESSS-EE-TTT--EEEEEE---

Radius of gyration: 12.97 Å; chains: 1; bounding box: 30×22×39 Å

Sequence (79 aa):
FDMATYNYLEGVQLTNFGTVDNPVVVFTADAPYRFIGCSGPTNEDDYETHELLWMMLREGPLQRCIYCGQVFKLVRLRN